Protein AF-A0A7Y5LRT1-F1 (afdb_monomer_lite)

Structure (mmCIF, N/CA/C/O backbone):
data_AF-A0A7Y5LRT1-F1
#
_entry.id   AF-A0A7Y5LRT1-F1
#
loop_
_atom_site.group_PDB
_atom_site.id
_atom_site.type_symbol
_atom_site.label_atom_id
_atom_site.label_alt_id
_atom_site.label_comp_id
_atom_site.label_asym_id
_atom_site.label_entity_id
_atom_site.label_seq_id
_atom_site.pdbx_PDB_ins_code
_atom_site.Cartn_x
_atom_site.Cartn_y
_atom_site.Cartn_z
_atom_site.occupancy
_atom_site.B_iso_or_equiv
_atom_site.auth_seq_id
_atom_site.auth_comp_id
_atom_site.auth_asym_id
_atom_site.auth_atom_id
_atom_site.pdbx_PDB_model_num
ATOM 1 N N . MET 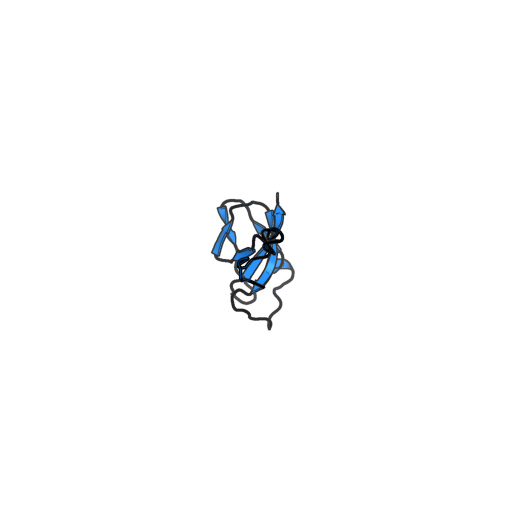A 1 1 ? 50.618 -21.068 36.657 1.00 55.72 1 MET A N 1
ATOM 2 C CA . MET A 1 1 ? 49.689 -20.756 35.550 1.00 55.72 1 MET A CA 1
ATOM 3 C C . MET A 1 1 ? 48.762 -21.954 35.370 1.00 55.72 1 MET A C 1
ATOM 5 O O . MET A 1 1 ? 49.230 -22.998 34.941 1.00 55.72 1 MET A O 1
ATOM 9 N N . LYS A 1 2 ? 47.508 -21.861 35.830 1.00 58.25 2 LYS A N 1
ATOM 10 C CA . LYS A 1 2 ? 46.462 -22.889 35.672 1.00 58.25 2 LYS A CA 1
ATOM 11 C C . LYS A 1 2 ? 45.178 -22.220 35.167 1.00 58.25 2 LYS A C 1
ATOM 13 O O . LYS A 1 2 ? 45.030 -21.009 35.274 1.00 58.25 2 LYS A O 1
ATOM 18 N N . GLN A 1 3 ? 44.327 -23.025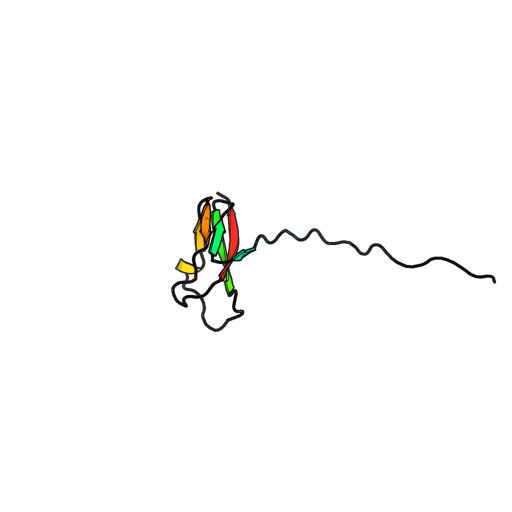 34.556 1.00 53.03 3 GLN A N 1
ATOM 19 C CA . GLN A 1 3 ? 43.524 -22.724 33.381 1.00 53.03 3 GLN A CA 1
ATOM 20 C C . GLN A 1 3 ? 42.012 -22.594 33.718 1.00 53.03 3 GLN A C 1
ATOM 22 O O . GLN A 1 3 ? 41.467 -23.533 34.281 1.00 53.03 3 GLN A O 1
ATOM 27 N N . PHE A 1 4 ? 41.382 -21.482 33.279 1.00 52.84 4 PHE A N 1
ATOM 28 C CA . PHE A 1 4 ? 39.984 -21.288 32.790 1.00 52.84 4 PHE A CA 1
ATOM 29 C C . PHE A 1 4 ? 38.818 -21.300 33.817 1.00 52.84 4 PHE A C 1
ATOM 31 O O . PHE A 1 4 ? 38.989 -21.866 34.892 1.00 52.84 4 PHE A O 1
ATOM 38 N N . PRO A 1 5 ? 37.634 -20.692 33.524 1.00 57.34 5 PRO A N 1
ATOM 39 C CA . PRO A 1 5 ? 37.112 -20.292 32.205 1.00 57.34 5 PRO A CA 1
ATOM 40 C C . PRO A 1 5 ? 36.574 -18.845 32.106 1.00 57.34 5 PRO A C 1
ATOM 42 O O . PRO A 1 5 ? 36.200 -18.226 33.093 1.00 57.34 5 PRO A O 1
ATOM 45 N N . SER A 1 6 ? 36.439 -18.335 30.881 1.00 54.53 6 SER A N 1
ATOM 46 C CA . SER A 1 6 ? 35.300 -17.466 30.563 1.00 54.53 6 SER A CA 1
ATOM 47 C C . SER A 1 6 ? 34.878 -17.729 29.115 1.00 54.53 6 SER A C 1
ATOM 49 O O . SER A 1 6 ? 35.605 -17.357 28.190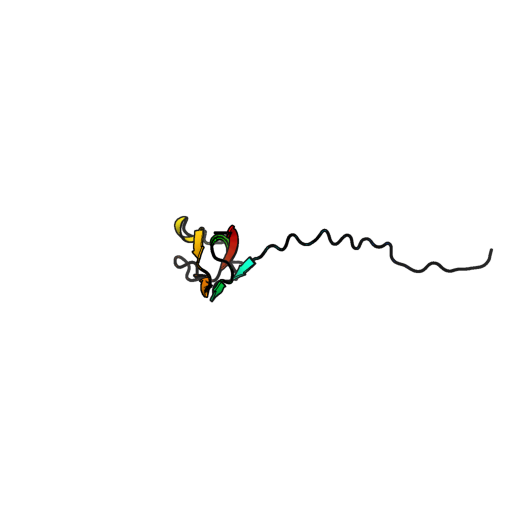 1.00 54.53 6 SER A O 1
ATOM 51 N N . PRO A 1 7 ? 33.783 -18.475 28.892 1.00 57.94 7 PRO A N 1
ATOM 52 C CA . PRO A 1 7 ? 33.215 -18.656 27.571 1.00 57.94 7 PRO A CA 1
ATOM 53 C C . PRO A 1 7 ? 32.409 -17.413 27.184 1.00 57.94 7 PRO A C 1
ATOM 55 O O . PRO A 1 7 ? 31.626 -16.917 27.981 1.00 57.94 7 PRO A O 1
ATOM 58 N N . ALA A 1 8 ? 32.630 -16.976 25.945 1.00 56.69 8 ALA A N 1
ATOM 59 C CA . ALA A 1 8 ? 31.664 -16.434 24.992 1.00 56.69 8 ALA A CA 1
ATOM 60 C C . ALA A 1 8 ? 30.638 -15.363 25.429 1.00 56.69 8 ALA A C 1
ATOM 62 O O . ALA A 1 8 ? 29.922 -15.468 26.418 1.00 56.69 8 ALA A O 1
ATOM 63 N N . SER A 1 9 ? 30.454 -14.426 24.496 1.00 54.41 9 SER A N 1
ATOM 64 C CA . SER A 1 9 ? 29.244 -13.621 24.312 1.00 54.41 9 SER A CA 1
ATOM 65 C C . SER A 1 9 ? 29.177 -12.337 25.128 1.00 54.41 9 SER A C 1
ATOM 67 O O . SER A 1 9 ? 28.341 -12.134 26.001 1.00 54.41 9 SER A O 1
ATOM 69 N N . GLU A 1 10 ? 30.015 -11.401 24.699 1.00 51.94 10 GLU A N 1
ATOM 70 C CA . GLU A 1 10 ? 29.628 -10.001 24.552 1.00 51.94 10 GLU A CA 1
ATOM 71 C C . GLU A 1 10 ? 28.154 -9.909 24.094 1.00 51.94 10 GLU A C 1
ATOM 73 O O . GLU A 1 10 ? 27.806 -10.456 23.039 1.00 51.94 10 GLU A O 1
ATOM 78 N N . PRO A 1 11 ? 27.246 -9.270 24.849 1.00 57.34 11 PRO A N 1
ATOM 79 C CA . PRO A 1 11 ? 25.908 -9.008 24.362 1.00 57.34 11 PRO A CA 1
ATOM 80 C C . PRO A 1 11 ? 25.971 -7.815 23.406 1.00 57.34 11 PRO A C 1
ATOM 82 O O . PRO A 1 11 ? 25.440 -6.746 23.687 1.00 57.34 11 PRO A O 1
ATOM 85 N N . THR A 1 12 ? 26.535 -8.013 22.215 1.00 52.81 12 THR A N 1
ATOM 86 C CA . THR A 1 12 ? 26.251 -7.133 21.068 1.00 52.81 12 THR A CA 1
ATOM 87 C C . THR A 1 12 ? 24.924 -7.548 20.420 1.00 52.81 12 THR A C 1
ATOM 89 O O . THR A 1 12 ? 24.711 -7.413 19.225 1.00 52.81 12 THR A O 1
ATOM 92 N N . ASN A 1 13 ? 23.963 -8.000 21.232 1.00 59.91 13 ASN A N 1
ATOM 93 C CA . ASN A 1 13 ? 22.545 -7.856 20.933 1.00 59.91 13 ASN A CA 1
ATOM 94 C C . ASN A 1 13 ? 22.105 -6.456 21.365 1.00 59.91 13 ASN A C 1
ATOM 96 O O . ASN A 1 13 ? 21.198 -6.275 22.170 1.00 59.91 13 ASN A O 1
ATOM 100 N N . LYS A 1 14 ? 22.719 -5.434 20.765 1.00 51.44 14 LYS A N 1
ATOM 101 C CA . LYS A 1 14 ? 21.963 -4.223 20.474 1.00 51.44 14 LYS A CA 1
ATOM 102 C C . LYS A 1 14 ? 21.323 -4.476 19.119 1.00 51.44 14 LYS A C 1
ATOM 104 O O . LYS A 1 14 ? 21.718 -3.903 18.109 1.00 51.44 14 LYS A O 1
ATOM 109 N N . ALA A 1 15 ? 20.328 -5.369 19.128 1.00 50.09 15 ALA A N 1
ATOM 110 C CA . ALA A 1 15 ? 19.181 -5.216 18.260 1.00 50.09 15 ALA A CA 1
ATOM 111 C C . ALA A 1 15 ? 18.716 -3.782 18.507 1.00 50.09 15 ALA A C 1
ATOM 113 O O . ALA A 1 15 ? 18.044 -3.481 19.495 1.00 50.09 15 ALA A O 1
ATOM 114 N N . ALA A 1 16 ? 19.229 -2.858 17.695 1.00 44.31 16 ALA A N 1
ATOM 115 C CA . ALA A 1 16 ? 18.661 -1.546 17.553 1.00 44.31 16 ALA A CA 1
ATOM 116 C C . ALA A 1 16 ? 17.254 -1.847 17.078 1.00 44.31 16 ALA A C 1
ATOM 118 O O . ALA A 1 16 ? 17.083 -2.175 15.907 1.00 44.31 16 ALA A O 1
ATOM 119 N N . CYS A 1 17 ? 16.347 -1.889 18.065 1.00 38.06 17 CYS A N 1
ATOM 120 C CA . CYS A 1 17 ? 14.903 -1.954 17.975 1.00 38.06 17 CYS A CA 1
ATOM 121 C C . CYS A 1 17 ? 14.534 -1.682 16.534 1.00 38.06 17 CYS A C 1
ATOM 123 O O . CYS A 1 17 ? 14.618 -0.526 16.103 1.00 38.06 17 CYS A O 1
ATOM 125 N N . GLU A 1 18 ? 14.315 -2.775 15.789 1.00 45.38 18 GLU A N 1
ATOM 126 C CA . GLU A 1 18 ? 13.847 -2.730 14.418 1.00 45.38 18 GLU A CA 1
ATOM 127 C C . GLU A 1 18 ? 12.742 -1.698 14.450 1.00 45.38 18 GLU A C 1
ATOM 129 O O . GLU A 1 18 ? 11.696 -1.915 15.061 1.00 45.38 18 GLU A O 1
ATOM 134 N N . THR A 1 19 ? 13.027 -0.510 13.916 1.00 46.97 19 THR A N 1
ATOM 135 C CA . THR A 1 19 ? 11.998 0.483 13.675 1.00 46.97 19 THR A CA 1
ATOM 136 C C . THR A 1 19 ? 11.037 -0.282 12.806 1.00 46.97 19 THR A C 1
ATOM 138 O O . THR A 1 19 ? 11.410 -0.560 11.670 1.00 46.97 19 THR A O 1
ATOM 141 N N . GLN A 1 20 ? 9.932 -0.764 13.381 1.00 51.47 20 GLN A N 1
ATOM 142 C CA . GLN A 1 20 ? 9.063 -1.751 12.760 1.00 51.47 20 GLN A CA 1
ATOM 143 C C . GLN A 1 20 ? 8.572 -1.121 11.465 1.00 51.47 20 GLN A C 1
ATOM 145 O O . GLN A 1 20 ? 7.613 -0.345 11.453 1.00 51.47 20 GLN A O 1
ATOM 150 N N . ARG A 1 21 ? 9.306 -1.364 10.373 1.00 58.69 21 ARG A N 1
ATOM 151 C CA . ARG A 1 21 ? 8.998 -0.864 9.043 1.00 58.69 21 ARG A CA 1
ATOM 152 C C . ARG A 1 21 ? 7.802 -1.693 8.657 1.00 58.69 21 ARG A C 1
ATOM 154 O O . ARG A 1 21 ? 7.950 -2.789 8.132 1.00 58.69 21 ARG A O 1
ATOM 161 N N . THR A 1 22 ? 6.629 -1.208 9.041 1.00 77.06 22 THR A N 1
ATOM 162 C CA . THR A 1 22 ? 5.381 -1.904 8.792 1.00 77.06 22 THR A CA 1
ATOM 163 C C . THR A 1 22 ? 5.151 -1.785 7.292 1.00 77.06 22 THR A C 1
ATOM 165 O O . THR A 1 22 ? 4.698 -0.755 6.791 1.00 77.06 22 THR A O 1
ATOM 168 N N . ARG A 1 23 ? 5.642 -2.795 6.575 1.00 83.75 23 ARG A N 1
ATOM 169 C CA . ARG A 1 23 ? 5.530 -2.958 5.133 1.00 83.75 23 ARG A CA 1
ATOM 170 C C . ARG A 1 23 ? 4.334 -3.849 4.882 1.00 83.75 23 ARG A C 1
ATOM 172 O O . ARG A 1 23 ? 4.218 -4.921 5.470 1.00 83.75 23 ARG A O 1
ATOM 179 N N . PHE A 1 24 ? 3.460 -3.402 4.005 1.00 89.06 24 PHE A N 1
ATOM 180 C CA . PHE A 1 24 ? 2.241 -4.091 3.650 1.00 89.06 24 PHE A CA 1
ATOM 181 C C . PHE A 1 24 ? 2.308 -4.484 2.183 1.00 89.06 24 PHE A C 1
ATOM 183 O O . PHE A 1 24 ? 2.686 -3.671 1.356 1.00 89.06 24 PHE A O 1
ATOM 190 N N . ILE A 1 25 ? 1.959 -5.715 1.833 1.00 89.75 25 ILE A N 1
ATOM 191 C CA . ILE A 1 25 ? 1.917 -6.151 0.440 1.00 89.75 25 ILE A CA 1
ATOM 192 C C . ILE A 1 25 ? 0.501 -5.989 -0.115 1.00 89.75 25 ILE A C 1
ATOM 194 O O . ILE A 1 25 ? -0.489 -6.158 0.604 1.00 89.75 25 ILE A O 1
ATOM 198 N N . THR A 1 26 ? 0.408 -5.675 -1.406 1.00 90.50 26 THR A N 1
ATOM 199 C CA . THR A 1 26 ? -0.824 -5.787 -2.194 1.00 90.50 26 THR A CA 1
ATOM 200 C C . THR A 1 26 ? -1.573 -7.085 -1.875 1.00 90.50 26 THR A C 1
ATOM 202 O O . THR A 1 26 ? -0.973 -8.153 -1.784 1.00 90.50 26 THR A O 1
ATOM 205 N N . GLY A 1 27 ? -2.895 -6.995 -1.721 1.00 88.38 27 GLY A N 1
ATOM 206 C CA . GLY A 1 27 ? -3.739 -8.142 -1.374 1.00 88.38 27 GLY A CA 1
ATOM 207 C C . GLY A 1 27 ? -3.906 -8.385 0.130 1.00 88.38 27 GLY A C 1
ATOM 208 O O . GLY A 1 27 ? -4.835 -9.092 0.513 1.00 88.38 27 GLY A O 1
ATOM 209 N N . MET A 1 28 ? -3.092 -7.771 0.999 1.00 88.50 28 MET A N 1
ATOM 210 C CA . MET A 1 28 ? -3.345 -7.819 2.444 1.00 88.50 28 MET A CA 1
ATOM 211 C C . MET A 1 28 ? -4.501 -6.907 2.855 1.00 88.50 28 MET A C 1
ATOM 213 O O . MET A 1 28 ? -4.775 -5.887 2.221 1.00 88.50 28 MET A O 1
ATOM 217 N N . VAL A 1 29 ? -5.158 -7.266 3.957 1.00 89.69 29 VAL A N 1
ATOM 218 C CA . VAL A 1 29 ? -6.161 -6.415 4.598 1.00 89.69 29 VAL A CA 1
ATOM 219 C C . VAL A 1 29 ? -5.451 -5.342 5.417 1.00 89.69 29 VAL A C 1
ATOM 221 O O . VAL A 1 29 ? -4.615 -5.619 6.275 1.00 89.69 29 VAL A O 1
ATOM 224 N N . CYS A 1 30 ? -5.801 -4.099 5.139 1.00 86.75 30 CYS A N 1
ATOM 225 C CA . CYS A 1 30 ? -5.320 -2.912 5.804 1.00 86.75 30 CYS A CA 1
ATOM 226 C C . CYS A 1 30 ? -5.879 -2.843 7.226 1.00 86.75 30 CYS A C 1
ATOM 228 O O . CYS A 1 30 ? -7.078 -2.668 7.436 1.00 86.75 30 CYS A O 1
ATOM 230 N N . THR A 1 31 ? -5.002 -2.971 8.217 1.00 86.00 31 THR A N 1
ATOM 231 C CA . THR A 1 31 ? -5.358 -2.894 9.641 1.00 86.00 31 THR A CA 1
ATOM 232 C C . THR A 1 31 ? -5.228 -1.485 10.212 1.00 86.00 31 THR A C 1
ATOM 234 O O . THR A 1 31 ? -5.537 -1.272 11.381 1.00 86.00 31 THR A O 1
ATOM 237 N N . ARG A 1 32 ? -4.767 -0.512 9.418 1.00 86.81 32 ARG A N 1
ATOM 238 C CA . ARG A 1 32 ? -4.544 0.875 9.850 1.00 86.81 32 ARG A CA 1
ATOM 239 C C . ARG A 1 32 ? -5.034 1.841 8.783 1.00 86.81 32 ARG A C 1
ATOM 241 O O . ARG A 1 32 ? -4.564 1.803 7.654 1.00 86.81 32 ARG A O 1
ATOM 248 N N . ALA A 1 33 ? -5.980 2.712 9.106 1.00 90.31 33 ALA A N 1
ATOM 249 C CA . ALA A 1 33 ? -6.406 3.722 8.145 1.00 90.31 33 ALA A CA 1
ATOM 250 C C . ALA A 1 33 ? -5.296 4.772 7.960 1.00 90.31 33 ALA A C 1
ATOM 252 O O . ALA A 1 33 ? -4.693 5.223 8.931 1.00 90.31 33 ALA A O 1
ATOM 253 N N . GLY A 1 34 ? -5.003 5.156 6.719 1.00 91.19 34 GLY A N 1
ATOM 254 C CA . GLY A 1 34 ? -3.921 6.096 6.452 1.00 91.19 34 GLY A CA 1
ATOM 255 C C . GLY A 1 34 ? -3.541 6.231 4.984 1.00 91.19 34 GLY A C 1
ATOM 256 O O . GLY A 1 34 ? -4.156 5.643 4.092 1.00 91.19 34 GLY A O 1
ATOM 257 N 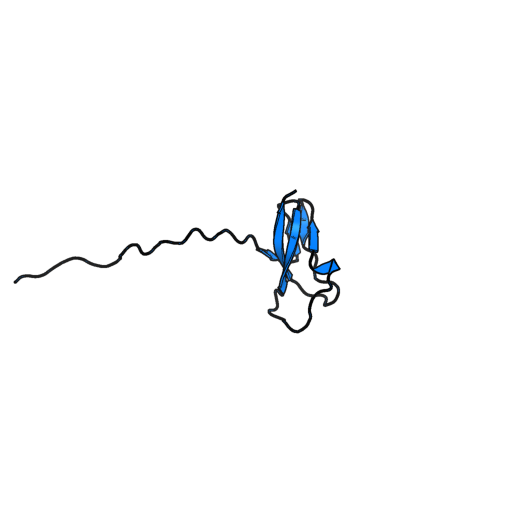N . VAL A 1 35 ? -2.514 7.041 4.757 1.00 91.38 35 VAL A N 1
ATOM 258 C CA . VAL A 1 35 ? -1.828 7.207 3.480 1.00 91.38 35 VAL A CA 1
ATOM 259 C C . VAL A 1 35 ? -0.622 6.285 3.460 1.00 91.38 35 VAL A C 1
ATOM 261 O O . VAL A 1 35 ? 0.240 6.325 4.345 1.00 91.38 35 VAL A O 1
ATOM 264 N N . TYR A 1 36 ? -0.579 5.462 2.428 1.00 91.00 36 TYR A N 1
ATOM 265 C CA . TYR A 1 36 ? 0.477 4.512 2.166 1.00 91.00 36 TYR A CA 1
ATOM 266 C C . TYR A 1 36 ? 1.244 4.928 0.929 1.00 91.00 36 TYR A C 1
ATOM 268 O O . TYR A 1 36 ? 0.640 5.289 -0.076 1.00 91.00 36 TYR A O 1
ATOM 276 N N . ILE A 1 37 ? 2.562 4.829 0.996 1.00 91.56 37 ILE A N 1
ATOM 277 C CA . ILE A 1 37 ? 3.443 5.077 -0.136 1.00 91.56 37 ILE A CA 1
ATOM 278 C C . ILE A 1 37 ? 3.998 3.774 -0.674 1.00 91.56 37 ILE A C 1
ATOM 280 O O . ILE A 1 37 ? 4.319 2.856 0.084 1.00 91.56 37 ILE A O 1
ATOM 284 N N . PHE A 1 38 ? 4.132 3.706 -1.987 1.00 90.25 38 PHE A N 1
ATOM 285 C CA . PHE A 1 38 ? 4.867 2.657 -2.659 1.00 90.25 38 PHE A CA 1
ATOM 286 C C . PHE A 1 38 ? 6.328 2.668 -2.186 1.00 90.25 38 PHE A C 1
ATOM 288 O O . PHE A 1 38 ? 7.013 3.687 -2.254 1.00 90.25 38 PHE A O 1
ATOM 295 N N . GLU A 1 39 ? 6.813 1.524 -1.708 1.00 87.94 39 GLU A N 1
ATOM 296 C CA . GLU A 1 39 ? 8.220 1.328 -1.361 1.00 87.94 39 GLU A CA 1
ATOM 297 C C . GLU A 1 39 ? 8.966 0.620 -2.495 1.00 87.94 39 GLU A C 1
ATOM 299 O O . GLU A 1 39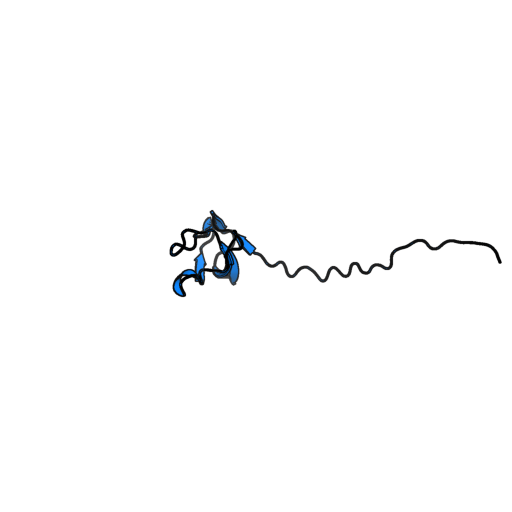 ? 10.007 1.087 -2.953 1.00 87.94 39 GLU A O 1
ATOM 304 N N . SER A 1 40 ? 8.462 -0.541 -2.911 1.00 87.88 40 SER A N 1
ATOM 305 C CA . SER A 1 40 ? 9.124 -1.413 -3.881 1.00 87.88 40 SER A CA 1
ATOM 306 C C . SER A 1 40 ? 8.144 -2.428 -4.465 1.00 87.88 40 SER A C 1
ATOM 308 O O . SER A 1 40 ? 7.080 -2.679 -3.905 1.00 87.88 40 SER A O 1
ATOM 310 N N . TYR A 1 41 ? 8.481 -3.038 -5.598 1.00 87.94 41 TYR A N 1
ATOM 311 C CA . TYR A 1 41 ? 7.683 -4.138 -6.139 1.00 87.94 41 TYR A CA 1
ATOM 312 C C . TYR A 1 41 ? 7.946 -5.435 -5.378 1.00 87.94 41 TYR A C 1
ATOM 314 O O . TYR A 1 41 ? 9.082 -5.726 -5.007 1.00 87.94 41 TYR A O 1
ATOM 322 N N . ALA A 1 42 ? 6.901 -6.246 -5.195 1.00 86.31 42 ALA A N 1
ATOM 323 C CA . ALA A 1 42 ? 7.036 -7.554 -4.555 1.00 86.31 42 ALA A CA 1
ATOM 324 C C . ALA A 1 42 ? 7.858 -8.547 -5.389 1.00 86.31 42 ALA A C 1
ATOM 326 O O . ALA A 1 42 ? 8.504 -9.430 -4.840 1.00 86.31 42 ALA A O 1
ATOM 327 N N . ASP A 1 43 ? 7.862 -8.352 -6.705 1.00 82.00 43 ASP A N 1
ATOM 328 C CA . ASP A 1 43 ? 8.528 -9.208 -7.687 1.00 82.00 43 ASP A CA 1
ATOM 329 C C . ASP A 1 43 ? 10.005 -8.828 -7.924 1.00 82.00 43 ASP A C 1
ATOM 331 O O . ASP A 1 43 ? 10.620 -9.289 -8.876 1.00 82.00 43 ASP A O 1
ATOM 335 N N . HIS A 1 44 ? 10.573 -7.913 -7.124 1.00 72.94 44 HIS A N 1
ATOM 336 C CA . HIS A 1 44 ? 11.905 -7.312 -7.337 1.00 72.94 44 HIS A CA 1
ATOM 337 C C . HIS A 1 44 ? 12.108 -6.611 -8.695 1.00 72.94 44 HIS A C 1
ATOM 339 O O . HIS A 1 44 ? 13.215 -6.184 -9.015 1.00 72.94 44 HIS A O 1
ATOM 345 N N . ALA A 1 45 ? 11.047 -6.432 -9.480 1.00 73.44 45 ALA A N 1
ATOM 346 C CA . ALA A 1 45 ? 11.101 -5.704 -10.737 1.00 73.44 45 ALA A CA 1
ATOM 347 C C . ALA A 1 45 ? 11.424 -4.221 -10.490 1.00 73.44 45 ALA A C 1
ATOM 349 O O . ALA A 1 45 ? 10.724 -3.554 -9.737 1.00 73.44 45 ALA A O 1
ATOM 350 N N . THR A 1 46 ? 12.453 -3.691 -11.148 1.00 64.25 46 THR A N 1
ATOM 351 C CA . THR A 1 46 ? 12.831 -2.262 -11.093 1.00 64.25 46 THR A CA 1
ATOM 352 C C . THR A 1 46 ? 12.553 -1.508 -12.392 1.00 64.25 46 THR A C 1
ATOM 354 O O . THR A 1 46 ? 12.595 -0.282 -12.404 1.00 64.25 46 THR A O 1
ATOM 357 N N . ASP A 1 47 ? 12.225 -2.222 -13.470 1.00 63.91 47 ASP A N 1
ATOM 358 C CA . ASP A 1 47 ? 12.162 -1.678 -14.833 1.00 63.91 47 ASP A CA 1
ATOM 359 C C . ASP A 1 47 ? 10.962 -0.774 -15.135 1.00 63.91 47 ASP A C 1
ATOM 361 O O . ASP A 1 47 ? 10.885 -0.173 -16.202 1.00 63.91 47 ASP A O 1
ATOM 365 N N . SER A 1 48 ? 9.992 -0.650 -14.231 1.00 70.56 48 SER A N 1
ATOM 366 C CA . SER A 1 48 ? 8.798 0.155 -14.496 1.00 70.56 48 SER A CA 1
ATOM 367 C C . SER A 1 48 ? 8.447 0.986 -13.281 1.00 70.56 48 SER A C 1
ATOM 369 O O . SER A 1 48 ? 7.956 0.465 -12.283 1.00 70.56 48 SER A O 1
ATOM 371 N N . LYS A 1 49 ? 8.698 2.294 -13.345 1.00 72.00 49 LYS A N 1
ATOM 372 C CA . LYS A 1 49 ? 8.260 3.211 -12.291 1.00 72.00 49 LYS A CA 1
ATOM 373 C C . LYS A 1 49 ? 6.719 3.226 -12.265 1.00 72.00 49 LYS A C 1
ATOM 375 O O . LYS A 1 49 ? 6.124 3.371 -13.334 1.00 72.00 49 LYS A O 1
ATOM 380 N N . PRO A 1 50 ? 6.071 3.050 -11.098 1.00 80.12 50 PRO A N 1
ATOM 381 C CA . PRO A 1 50 ? 4.622 3.218 -10.998 1.00 80.12 50 PRO A CA 1
ATOM 382 C C . PRO A 1 50 ? 4.234 4.660 -11.359 1.00 80.12 50 PRO A C 1
ATOM 384 O O . PRO A 1 50 ? 5.064 5.569 -11.252 1.00 80.12 50 PRO A O 1
ATOM 387 N N . ALA A 1 51 ? 2.988 4.875 -11.787 1.00 82.94 51 ALA A N 1
ATOM 388 C CA . ALA A 1 51 ? 2.492 6.229 -12.020 1.00 82.94 51 ALA A CA 1
ATOM 389 C C . ALA A 1 51 ? 2.464 7.025 -10.701 1.00 82.94 51 ALA A C 1
ATOM 391 O O . ALA A 1 51 ? 2.289 6.444 -9.631 1.00 82.94 51 ALA A O 1
ATOM 392 N N . ASP A 1 52 ? 2.608 8.352 -10.771 1.00 82.31 52 ASP A N 1
ATOM 393 C CA . ASP A 1 52 ? 2.628 9.220 -9.580 1.00 82.31 52 ASP A CA 1
ATOM 394 C C . ASP A 1 52 ? 1.349 9.079 -8.729 1.00 82.31 52 ASP A C 1
ATOM 396 O O . ASP A 1 52 ? 1.427 9.027 -7.506 1.00 82.31 52 ASP A O 1
ATOM 400 N N . ASP A 1 53 ? 0.183 8.912 -9.363 1.00 83.44 53 ASP A N 1
ATOM 401 C CA . ASP A 1 53 ? -1.094 8.651 -8.673 1.00 83.44 53 ASP A CA 1
ATOM 402 C C . ASP A 1 53 ? -1.108 7.289 -7.952 1.00 83.44 53 ASP A C 1
ATOM 404 O O . ASP A 1 53 ? -1.715 7.134 -6.898 1.00 83.44 53 ASP A O 1
ATOM 408 N N . GLU A 1 54 ? -0.375 6.303 -8.477 1.00 85.56 54 GLU A N 1
ATOM 409 C CA . GLU A 1 54 ? -0.292 4.951 -7.916 1.00 85.56 54 GLU A CA 1
ATOM 410 C C . GLU A 1 54 ? 0.800 4.810 -6.855 1.00 85.56 54 GLU A C 1
ATOM 412 O O . GLU A 1 54 ? 0.824 3.819 -6.128 1.00 85.56 54 GLU A O 1
ATOM 417 N N . MET A 1 55 ? 1.710 5.782 -6.741 1.00 88.31 55 MET A N 1
ATOM 418 C CA . MET A 1 55 ? 2.697 5.803 -5.662 1.00 88.31 55 MET A CA 1
ATOM 419 C C . MET A 1 55 ? 2.057 6.050 -4.296 1.00 88.31 55 MET A C 1
ATOM 421 O O . MET A 1 55 ? 2.670 5.703 -3.288 1.00 88.31 55 MET A O 1
ATOM 425 N N . TYR A 1 56 ? 0.841 6.598 -4.245 1.00 90.19 56 TYR A N 1
ATOM 426 C CA . TYR A 1 56 ? 0.136 6.924 -3.011 1.00 90.19 56 TYR A CA 1
ATOM 427 C C . TYR A 1 56 ? -1.212 6.203 -2.957 1.00 90.19 56 TYR A C 1
ATOM 429 O O . TYR A 1 56 ? -2.072 6.382 -3.811 1.00 90.19 56 TYR A O 1
ATOM 437 N N . ALA A 1 57 ? -1.442 5.418 -1.909 1.00 89.12 57 ALA A N 1
ATOM 438 C CA . ALA A 1 57 ? -2.709 4.744 -1.664 1.00 89.12 57 ALA A CA 1
ATOM 439 C C . ALA A 1 57 ? -3.323 5.230 -0.351 1.00 89.12 57 ALA A C 1
ATOM 441 O O . ALA A 1 57 ? -2.789 5.007 0.735 1.00 89.12 57 ALA A O 1
ATOM 442 N N . VAL A 1 58 ? -4.488 5.871 -0.440 1.00 92.12 58 VAL A N 1
ATOM 443 C CA . VAL A 1 58 ? -5.289 6.219 0.738 1.00 92.12 58 VAL A CA 1
ATOM 444 C C . VAL A 1 58 ? -6.202 5.044 1.057 1.00 92.12 58 VAL A C 1
ATOM 446 O O . VAL A 1 58 ? -7.164 4.789 0.334 1.00 92.12 58 VAL A O 1
ATOM 449 N N . LEU A 1 59 ? -5.910 4.332 2.144 1.00 89.62 59 LEU A N 1
ATOM 450 C CA . LEU A 1 59 ? -6.662 3.147 2.548 1.00 89.62 59 LEU A CA 1
ATOM 451 C C . LEU A 1 59 ? -7.363 3.358 3.881 1.00 89.62 59 LEU A C 1
ATOM 453 O O . LEU A 1 59 ? -6.848 3.992 4.802 1.00 89.62 59 LEU A O 1
ATOM 457 N N . LYS A 1 60 ? -8.560 2.787 3.983 1.00 90.88 60 LYS A N 1
ATOM 458 C CA . LYS A 1 60 ? -9.317 2.696 5.233 1.00 90.88 60 LYS A CA 1
ATOM 459 C C . LYS A 1 60 ? -9.076 1.347 5.905 1.00 90.88 60 LYS A C 1
ATOM 461 O O . LYS A 1 60 ? -8.705 0.372 5.253 1.00 90.88 60 LYS A O 1
ATOM 466 N N . TYR A 1 61 ? -9.348 1.290 7.207 1.00 89.81 61 TYR A N 1
ATOM 467 C CA . TYR A 1 61 ? -9.363 0.035 7.953 1.00 89.81 61 TYR A CA 1
ATOM 468 C C . TYR A 1 61 ? -10.288 -0.986 7.269 1.00 89.81 61 TYR A C 1
ATOM 470 O O . TYR A 1 61 ? -11.415 -0.656 6.900 1.00 89.81 61 TYR A O 1
ATOM 478 N N . GLY A 1 62 ? -9.800 -2.209 7.081 1.00 89.44 62 GLY A N 1
ATOM 479 C CA . GLY A 1 62 ? -10.511 -3.296 6.413 1.00 89.44 62 GLY A CA 1
ATOM 480 C C . GLY A 1 62 ? -10.457 -3.271 4.880 1.00 89.44 62 GLY A C 1
ATOM 481 O O . GLY A 1 62 ? -10.964 -4.199 4.257 1.00 89.44 62 GLY A O 1
ATOM 482 N N . GLN A 1 63 ? -9.851 -2.259 4.246 1.00 91.38 63 GLN A N 1
ATOM 483 C CA . GLN A 1 63 ? -9.641 -2.270 2.791 1.00 91.38 63 GLN A CA 1
ATOM 484 C C . GLN A 1 63 ? -8.436 -3.115 2.393 1.00 91.38 63 GLN A C 1
ATOM 486 O O . GLN A 1 63 ? -7.550 -3.360 3.197 1.00 91.38 63 GLN A O 1
ATOM 491 N N . VAL A 1 64 ? -8.382 -3.547 1.138 1.00 91.12 64 VAL A N 1
ATOM 492 C CA . VAL A 1 64 ? -7.259 -4.329 0.613 1.00 91.12 64 VAL A CA 1
ATOM 493 C C . VAL A 1 64 ? -6.257 -3.410 -0.078 1.00 91.12 64 VAL A C 1
ATOM 495 O O . VAL A 1 64 ? -6.656 -2.493 -0.798 1.00 91.12 64 VAL A O 1
ATOM 498 N N . PHE A 1 65 ? -4.961 -3.663 0.118 1.00 89.06 65 PHE A N 1
ATOM 499 C CA . PHE A 1 65 ? -3.906 -2.931 -0.583 1.00 89.06 65 PHE A CA 1
ATOM 500 C C . PHE A 1 65 ? -4.007 -3.149 -2.099 1.00 89.06 65 PHE A C 1
ATOM 502 O O . PHE A 1 65 ? -3.966 -4.305 -2.539 1.00 89.06 65 PHE A O 1
ATOM 509 N N . PRO A 1 66 ? -4.125 -2.079 -2.907 1.00 88.56 66 PRO A N 1
ATOM 510 C CA . PRO A 1 66 ? -4.277 -2.207 -4.346 1.00 88.56 66 PRO A CA 1
ATOM 511 C C . PRO A 1 66 ? -2.970 -2.690 -4.997 1.00 88.56 66 PRO A C 1
ATOM 513 O O . PRO A 1 66 ? -1.879 -2.482 -4.455 1.00 88.56 66 PRO A O 1
ATOM 516 N N . PRO A 1 67 ? -3.044 -3.374 -6.149 1.00 89.50 67 PRO A N 1
ATOM 517 C CA . PRO A 1 67 ? -1.893 -3.547 -7.027 1.00 89.50 67 PRO A CA 1
ATOM 518 C C . PRO A 1 67 ? -1.567 -2.230 -7.734 1.00 89.50 67 PRO A C 1
ATOM 520 O O . PRO A 1 67 ? -2.431 -1.361 -7.869 1.00 89.50 67 PRO A O 1
ATOM 523 N N . ILE A 1 68 ? -0.348 -2.125 -8.260 1.00 88.00 68 ILE A N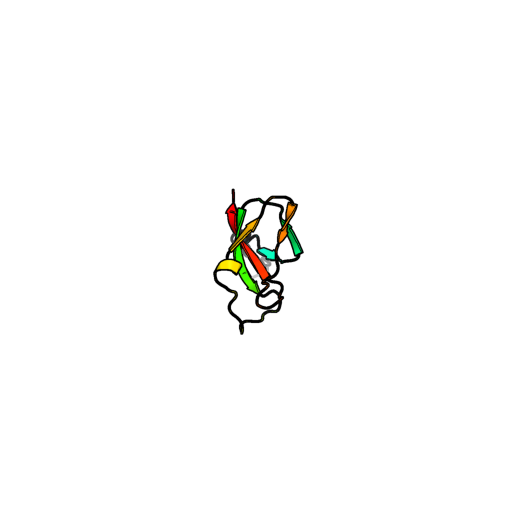 1
ATOM 524 C CA . ILE A 1 68 ? -0.021 -1.092 -9.245 1.00 88.00 68 ILE A CA 1
ATOM 525 C C . ILE A 1 68 ? -0.692 -1.511 -10.553 1.00 88.00 68 ILE A C 1
ATOM 527 O O . ILE A 1 68 ? -0.299 -2.507 -11.163 1.00 88.00 68 ILE A O 1
ATOM 531 N N . ARG A 1 69 ? -1.739 -0.790 -10.955 1.00 85.00 69 ARG A N 1
ATOM 532 C CA . ARG A 1 69 ? -2.587 -1.097 -12.112 1.00 85.00 69 ARG A CA 1
ATOM 533 C C . ARG A 1 69 ? -1.850 -0.866 -13.423 1.00 85.00 69 ARG A C 1
ATOM 535 O O . ARG A 1 69 ? -2.057 -1.649 -14.341 1.00 85.00 69 ARG A O 1
ATOM 542 N N . SER A 1 70 ? -0.955 0.122 -13.501 1.00 81.31 70 SER A N 1
ATOM 543 C CA . SER A 1 70 ? -0.180 0.388 -14.728 1.00 81.31 70 SER A CA 1
ATOM 544 C C . SER A 1 70 ? 0.658 -0.805 -15.183 1.00 81.31 70 SER A C 1
ATOM 546 O O . SER A 1 70 ? 0.843 -1.014 -16.378 1.00 81.31 70 SER A O 1
ATOM 548 N N . VAL A 1 71 ? 1.160 -1.599 -14.236 1.00 80.50 71 VAL A N 1
ATOM 549 C CA . VAL A 1 71 ? 1.993 -2.778 -14.522 1.00 80.50 71 VAL A CA 1
ATOM 550 C C . VAL A 1 71 ? 1.326 -4.091 -14.122 1.00 80.50 71 VAL A C 1
ATOM 552 O O . VAL A 1 71 ? 1.915 -5.148 -14.319 1.00 80.50 71 VAL A O 1
ATOM 555 N N . CYS A 1 72 ? 0.116 -4.039 -13.557 1.00 82.56 72 CYS A N 1
ATOM 556 C CA . CYS A 1 72 ? -0.596 -5.178 -12.974 1.00 82.56 72 CYS A CA 1
ATOM 557 C C . CYS A 1 72 ? 0.275 -6.017 -12.016 1.00 82.56 72 CYS A C 1
ATOM 559 O O . CYS A 1 72 ? 0.222 -7.246 -12.039 1.00 82.56 72 CYS A O 1
ATOM 561 N N . LYS A 1 73 ? 1.087 -5.364 -11.171 1.00 85.19 73 LYS A N 1
ATOM 562 C CA . LYS A 1 73 ? 2.012 -6.037 -10.239 1.00 85.19 73 LYS A CA 1
ATOM 563 C C . LYS A 1 73 ? 1.703 -5.732 -8.781 1.00 85.19 73 LYS A C 1
ATOM 565 O O . LYS A 1 73 ? 1.216 -4.655 -8.428 1.00 85.19 73 LYS A O 1
ATOM 570 N N . SER A 1 74 ? 2.050 -6.693 -7.931 1.00 89.12 74 SER A N 1
ATOM 571 C CA . SER A 1 74 ? 2.028 -6.542 -6.479 1.00 89.12 74 SER A CA 1
ATOM 572 C C . SER A 1 74 ? 3.148 -5.620 -6.009 1.00 89.12 74 SER A C 1
ATOM 574 O O . SER A 1 74 ? 4.288 -5.705 -6.475 1.00 89.12 74 SER A O 1
ATOM 576 N N . ALA A 1 75 ? 2.824 -4.764 -5.046 1.00 89.88 75 ALA A N 1
ATOM 577 C CA . ALA A 1 75 ? 3.746 -3.807 -4.462 1.00 89.88 75 ALA A CA 1
ATOM 578 C C . ALA A 1 75 ? 3.797 -3.918 -2.941 1.00 89.88 75 ALA A C 1
ATOM 580 O O . ALA A 1 75 ? 2.840 -4.339 -2.287 1.00 89.88 75 ALA A O 1
ATOM 581 N N . TRP A 1 76 ? 4.938 -3.511 -2.403 1.00 90.19 76 TRP A N 1
ATOM 582 C CA . TRP A 1 76 ? 5.143 -3.203 -1.005 1.00 90.19 76 TRP A CA 1
ATOM 583 C C . TRP A 1 76 ? 4.785 -1.745 -0.757 1.00 90.19 76 TRP A C 1
ATOM 585 O O . TRP A 1 76 ? 5.319 -0.828 -1.379 1.00 90.19 76 TRP A O 1
ATOM 595 N N . TRP A 1 77 ? 3.897 -1.556 0.198 1.00 90.88 77 TRP A N 1
ATOM 596 C CA . TRP A 1 77 ? 3.372 -0.301 0.682 1.00 90.88 77 TRP A CA 1
ATOM 597 C C . TRP A 1 77 ? 3.935 -0.031 2.066 1.00 90.88 77 TRP A C 1
ATOM 599 O O . TRP A 1 77 ? 4.023 -0.923 2.910 1.00 90.88 77 TRP A O 1
ATOM 609 N N . LYS A 1 78 ? 4.285 1.214 2.334 1.00 90.00 78 LYS A N 1
ATOM 610 C CA . LYS A 1 78 ? 4.739 1.674 3.639 1.00 90.00 78 LYS A CA 1
ATOM 611 C C . LYS A 1 78 ? 3.764 2.722 4.141 1.00 90.00 78 LYS A C 1
ATOM 613 O O . LYS A 1 78 ? 3.381 3.610 3.391 1.00 90.00 78 LYS A O 1
ATOM 618 N N . LEU A 1 79 ? 3.367 2.630 5.405 1.00 89.56 79 LEU A N 1
ATOM 619 C CA . LEU A 1 79 ? 2.551 3.673 6.020 1.00 89.56 79 LEU A CA 1
ATOM 620 C C . LEU A 1 79 ? 3.373 4.968 6.095 1.00 89.56 79 LEU A C 1
ATOM 622 O O . LEU A 1 79 ? 4.405 5.008 6.766 1.00 89.56 79 LEU A O 1
ATOM 626 N N . GLU A 1 80 ? 2.929 6.000 5.384 1.00 88.75 80 GLU A N 1
ATOM 627 C CA . GLU A 1 80 ? 3.527 7.336 5.439 1.00 88.75 80 GLU A CA 1
ATOM 628 C C . GLU A 1 80 ? 2.837 8.184 6.503 1.00 88.75 80 GLU A C 1
ATOM 630 O O . GLU A 1 80 ? 3.500 8.828 7.315 1.00 88.75 80 GLU A O 1
ATOM 635 N N . LYS A 1 81 ? 1.500 8.152 6.530 1.00 86.12 81 LYS A N 1
ATOM 636 C CA . LYS A 1 81 ? 0.700 8.945 7.462 1.00 86.12 81 LYS A CA 1
ATOM 637 C C . LYS A 1 81 ? -0.525 8.171 7.928 1.00 86.12 81 LYS A C 1
ATOM 639 O O . LYS A 1 81 ? -1.415 7.885 7.136 1.00 86.12 81 LYS A O 1
ATOM 644 N N . GLU A 1 82 ? -0.590 7.861 9.216 1.00 83.56 82 GLU A N 1
ATOM 645 C CA . GLU A 1 82 ? -1.800 7.311 9.842 1.00 83.56 82 GLU A CA 1
ATOM 646 C C . GLU A 1 82 ? -2.875 8.409 9.964 1.00 83.56 82 GLU A C 1
ATOM 648 O O . GLU A 1 82 ? -2.534 9.587 10.126 1.00 83.56 82 GLU A O 1
ATOM 653 N N . LYS A 1 83 ? -4.157 8.047 9.822 1.00 71.69 83 LYS A N 1
ATOM 654 C CA . LYS A 1 83 ? -5.300 8.972 9.899 1.00 71.69 83 LYS A CA 1
ATOM 655 C C . LYS A 1 83 ? -6.248 8.597 11.030 1.00 71.69 83 LYS A C 1
ATOM 657 O O . LYS A 1 83 ? -6.541 7.390 11.155 1.00 71.69 83 LYS A O 1
#

Secondary structure (DSSP, 8-state):
----------------------EEETTSB--S-EEEEEEEETT---SSPPPGGGGEEEE-TTPBPPPBTTTTB-EEEEEEEE-

Foldseek 3Di:
DDDDDDDDDDPPPPPVPPPPQVKDKFFDFDQFFAKKAFDAFPVNDPPDDQDPVLRIDGDDHRDGHHDRPVVRGMTIITGPTTD

Radius of gyration: 20.63 Å; chains: 1; bounding box: 60×32×50 Å

Sequence (83 aa):
MKQFPSPASEPTNKAACETQRTRFITGMVCTRAGVYIFESYADHATDSKPADDEMYAVLKYGQVFPPIRSVCKSAWWKLEKEK

pLDDT: mean 77.3, std 15.59, range [38.06, 92.12]